Protein AF-A0A7W3PGC1-F1 (afdb_monomer)

Structure (mmCIF, N/CA/C/O backbone):
data_AF-A0A7W3PGC1-F1
#
_entry.id   AF-A0A7W3PGC1-F1
#
loop_
_atom_site.group_PDB
_atom_site.id
_atom_site.type_symbol
_atom_site.label_atom_id
_atom_site.label_alt_id
_atom_site.label_comp_id
_atom_site.label_asym_id
_atom_site.label_entity_id
_atom_site.label_seq_id
_atom_site.pdbx_PDB_ins_code
_atom_site.Cartn_x
_atom_site.Cartn_y
_atom_site.Cartn_z
_atom_site.occupancy
_atom_site.B_iso_or_equiv
_atom_site.auth_seq_id
_atom_site.auth_comp_id
_atom_site.auth_asym_id
_atom_site.auth_atom_id
_atom_site.pdbx_PDB_model_num
ATOM 1 N N . MET A 1 1 ? -24.694 11.959 15.355 1.00 67.69 1 MET A N 1
ATOM 2 C CA . MET A 1 1 ? -24.054 10.871 14.579 1.00 67.69 1 MET A CA 1
ATOM 3 C C . MET A 1 1 ? -23.770 9.725 15.537 1.00 67.69 1 MET A C 1
ATOM 5 O O . MET A 1 1 ? -23.193 9.996 16.585 1.00 67.69 1 MET A O 1
ATOM 9 N N . SER A 1 2 ? -24.237 8.504 15.260 1.00 86.19 2 SER A N 1
ATOM 10 C CA . SER A 1 2 ? -24.078 7.389 16.209 1.00 86.19 2 SER A CA 1
ATOM 11 C C . SER A 1 2 ? -22.635 6.867 16.229 1.00 86.19 2 SER A C 1
ATOM 13 O O . SER A 1 2 ? -21.882 7.070 15.271 1.00 86.19 2 SER A O 1
ATOM 15 N N . ASN A 1 3 ? -22.239 6.171 17.300 1.00 85.50 3 ASN A N 1
ATOM 16 C CA . ASN A 1 3 ? -20.920 5.532 17.371 1.00 85.50 3 ASN A CA 1
ATOM 17 C C . ASN A 1 3 ? -20.719 4.551 16.197 1.00 85.50 3 ASN A C 1
ATOM 19 O O . ASN A 1 3 ? -19.699 4.570 15.509 1.00 85.50 3 ASN A O 1
ATOM 23 N N . THR A 1 4 ? -21.766 3.788 15.871 1.00 90.69 4 THR A N 1
ATOM 24 C CA . THR A 1 4 ? -21.827 2.876 14.720 1.00 90.69 4 THR A CA 1
ATOM 25 C C . THR A 1 4 ? -21.590 3.583 13.382 1.00 90.69 4 THR A C 1
ATOM 27 O O . THR A 1 4 ? -20.952 3.019 12.490 1.00 90.69 4 THR A O 1
ATOM 30 N N . ASP A 1 5 ? -22.053 4.824 13.217 1.00 92.69 5 ASP A N 1
ATOM 31 C CA . ASP A 1 5 ? -21.814 5.599 11.992 1.00 92.69 5 ASP A CA 1
ATOM 32 C C . ASP A 1 5 ? -20.358 6.057 11.881 1.00 92.69 5 ASP A C 1
ATOM 34 O O . ASP A 1 5 ? -19.770 5.950 10.803 1.00 92.69 5 ASP A O 1
ATOM 38 N N . ARG A 1 6 ? -19.749 6.484 12.997 1.00 90.81 6 ARG A N 1
ATOM 39 C CA . ARG A 1 6 ? -18.322 6.857 13.059 1.00 90.81 6 ARG A CA 1
ATOM 40 C C . ARG A 1 6 ? -17.424 5.681 12.690 1.00 90.81 6 ARG A C 1
ATOM 42 O O . ARG A 1 6 ? -16.520 5.825 11.873 1.00 90.81 6 ARG A O 1
ATOM 49 N N . ILE A 1 7 ? -17.717 4.501 13.232 1.00 94.75 7 ILE A N 1
ATOM 50 C CA . ILE A 1 7 ? -17.002 3.260 12.915 1.00 94.75 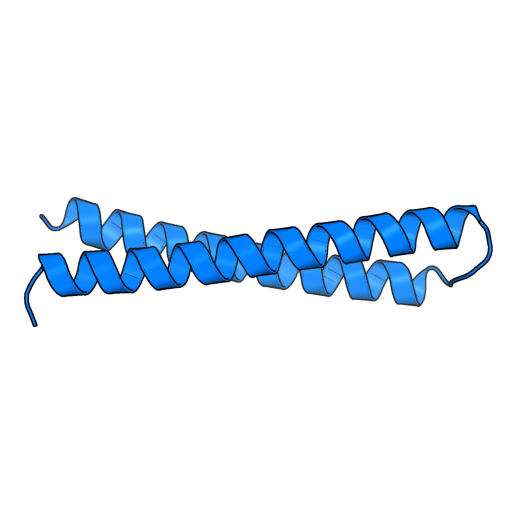7 ILE A CA 1
ATOM 51 C C . ILE A 1 7 ? -17.126 2.915 11.430 1.00 94.75 7 ILE A C 1
ATOM 53 O O . ILE A 1 7 ? -16.123 2.617 10.787 1.00 94.75 7 ILE A O 1
ATOM 57 N N . ARG A 1 8 ? -18.343 2.957 10.867 1.00 95.56 8 ARG A N 1
ATOM 58 C CA . ARG A 1 8 ? -18.562 2.659 9.441 1.00 95.56 8 ARG A CA 1
ATOM 59 C C . ARG A 1 8 ? -17.849 3.658 8.534 1.00 95.56 8 ARG A C 1
ATOM 61 O O . ARG A 1 8 ? -17.340 3.279 7.483 1.00 95.56 8 ARG A O 1
ATOM 68 N N . GLN A 1 9 ? -17.804 4.929 8.922 1.00 95.06 9 GLN A N 1
ATOM 69 C CA . GLN A 1 9 ? -17.044 5.947 8.203 1.00 95.06 9 GLN A CA 1
ATOM 70 C C . GLN A 1 9 ? -15.537 5.665 8.253 1.00 95.06 9 GLN A C 1
ATOM 72 O O . GLN A 1 9 ? -14.900 5.651 7.202 1.00 95.06 9 GLN A O 1
ATOM 77 N N . ALA A 1 10 ? -14.987 5.379 9.436 1.00 95.00 10 ALA A N 1
ATOM 78 C CA . ALA A 1 10 ? -13.570 5.063 9.600 1.00 95.00 10 ALA A CA 1
ATOM 79 C C . ALA A 1 10 ? -13.168 3.780 8.851 1.00 95.00 10 ALA A C 1
ATOM 81 O O . ALA A 1 10 ? -12.109 3.739 8.232 1.00 95.00 10 ALA A O 1
ATOM 82 N N . GLN A 1 11 ? -14.039 2.764 8.831 1.00 97.56 11 GLN A N 1
ATOM 83 C CA . GLN A 1 11 ? -13.807 1.531 8.076 1.00 97.56 11 GLN A CA 1
ATOM 84 C C . GLN A 1 11 ? -13.706 1.820 6.576 1.00 97.56 11 GLN A C 1
ATOM 86 O O . GLN A 1 11 ? -12.736 1.420 5.947 1.00 97.56 11 GLN A O 1
ATOM 91 N N . ARG A 1 12 ? -14.644 2.596 6.016 1.00 97.50 12 ARG A N 1
ATOM 92 C CA . ARG A 1 12 ? -14.596 2.986 4.597 1.00 97.50 12 ARG A CA 1
ATOM 93 C C . ARG A 1 12 ? -13.344 3.787 4.249 1.00 97.50 12 ARG A C 1
ATOM 95 O O . ARG A 1 12 ? -12.773 3.572 3.185 1.00 97.50 12 ARG A O 1
ATOM 102 N N . ALA A 1 13 ? -12.921 4.695 5.127 1.00 97.00 13 ALA A N 1
ATOM 103 C CA . ALA A 1 13 ? -11.692 5.459 4.929 1.00 97.00 13 ALA A CA 1
ATOM 104 C C . ALA A 1 13 ? -10.457 4.543 4.908 1.00 97.00 13 ALA A C 1
ATOM 106 O O . ALA A 1 13 ? -9.612 4.672 4.023 1.00 97.00 13 ALA A O 1
ATOM 107 N N . TYR A 1 14 ? -10.386 3.581 5.834 1.00 98.19 14 TYR A N 1
ATOM 108 C CA . TYR A 1 14 ? -9.331 2.572 5.844 1.00 98.19 14 TYR A CA 1
ATOM 109 C C . TYR A 1 14 ? -9.346 1.712 4.575 1.00 98.19 14 TYR A C 1
ATOM 111 O O . TYR A 1 14 ? -8.306 1.563 3.940 1.00 98.19 14 TYR A O 1
ATOM 119 N N . ASP A 1 15 ? -10.510 1.211 4.157 1.00 98.38 15 ASP A N 1
ATOM 120 C CA . ASP A 1 15 ? -10.635 0.357 2.970 1.00 98.38 15 ASP A CA 1
ATOM 121 C C . ASP A 1 15 ? -10.181 1.091 1.695 1.00 98.38 15 ASP A C 1
ATOM 123 O O . ASP A 1 15 ? -9.464 0.530 0.864 1.00 98.38 15 ASP A O 1
ATOM 127 N N . GLN A 1 16 ? -10.540 2.373 1.557 1.00 98.06 16 GLN A N 1
ATOM 128 C CA . GLN A 1 16 ? -10.094 3.216 0.444 1.00 98.06 16 GLN A CA 1
ATOM 129 C C . GLN A 1 16 ? -8.577 3.438 0.464 1.00 98.06 16 GLN A C 1
ATOM 131 O O . GLN A 1 16 ? -7.919 3.295 -0.570 1.00 98.06 16 GLN A O 1
ATOM 136 N N . ALA A 1 17 ? -8.009 3.753 1.630 1.00 97.56 17 ALA A N 1
ATOM 137 C CA . ALA A 1 17 ? -6.572 3.958 1.774 1.00 97.56 17 ALA A CA 1
ATOM 138 C C . ALA A 1 17 ? -5.779 2.665 1.511 1.00 97.56 17 ALA A C 1
ATOM 140 O O . ALA A 1 17 ? -4.760 2.693 0.822 1.00 97.56 17 ALA A O 1
ATOM 141 N N . ALA A 1 18 ? -6.285 1.519 1.972 1.00 98.06 18 ALA A N 1
ATOM 142 C CA . ALA A 1 18 ? -5.691 0.211 1.721 1.00 98.06 18 ALA A CA 1
ATOM 143 C C . ALA A 1 18 ? -5.726 -0.163 0.232 1.00 98.06 18 ALA A C 1
ATOM 145 O O . ALA A 1 18 ? -4.721 -0.615 -0.322 1.00 98.06 18 ALA A O 1
ATOM 146 N N . ALA A 1 19 ? -6.849 0.080 -0.452 1.00 98.38 19 ALA A N 1
ATOM 147 C CA . ALA A 1 19 ? -6.953 -0.135 -1.894 1.00 98.38 19 ALA A CA 1
ATOM 148 C C . ALA A 1 19 ? -5.959 0.744 -2.673 1.00 98.38 19 ALA A C 1
ATOM 150 O O . ALA A 1 19 ? -5.264 0.249 -3.563 1.00 98.38 19 ALA A O 1
ATOM 151 N N . ARG A 1 20 ? -5.839 2.025 -2.295 1.00 98.06 20 ARG A N 1
ATOM 152 C CA . ARG A 1 20 ? -4.884 2.972 -2.889 1.00 98.06 20 ARG A CA 1
ATOM 153 C C . ARG A 1 20 ? -3.436 2.532 -2.675 1.00 98.06 20 ARG A C 1
ATOM 155 O O . ARG A 1 20 ? -2.657 2.560 -3.623 1.00 98.06 20 ARG A O 1
ATOM 162 N N . SER A 1 21 ? -3.094 2.094 -1.466 1.00 97.94 21 SER A N 1
ATOM 163 C CA . SER A 1 21 ? -1.751 1.605 -1.150 1.00 97.94 21 SER A CA 1
ATOM 164 C C . SER A 1 21 ? -1.390 0.358 -1.955 1.00 97.94 21 SER A C 1
ATOM 166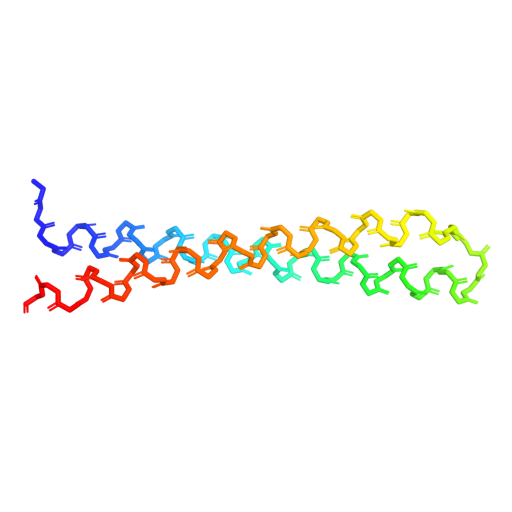 O O . SER A 1 21 ? -0.321 0.299 -2.561 1.00 97.94 21 SER A O 1
ATOM 168 N N . LYS A 1 22 ? -2.325 -0.589 -2.093 1.00 98.44 22 LYS A N 1
ATOM 169 C CA . LYS A 1 22 ? -2.138 -1.780 -2.933 1.00 98.44 22 LYS A CA 1
ATOM 170 C C . LYS A 1 22 ? -1.951 -1.437 -4.416 1.00 98.44 22 LYS A C 1
ATOM 172 O O . LYS A 1 22 ? -1.194 -2.111 -5.110 1.00 98.44 22 LYS A O 1
ATOM 177 N N . GLU A 1 23 ? -2.675 -0.441 -4.921 1.00 98.44 23 GLU A N 1
ATOM 178 C CA . GLU A 1 23 ? -2.535 0.055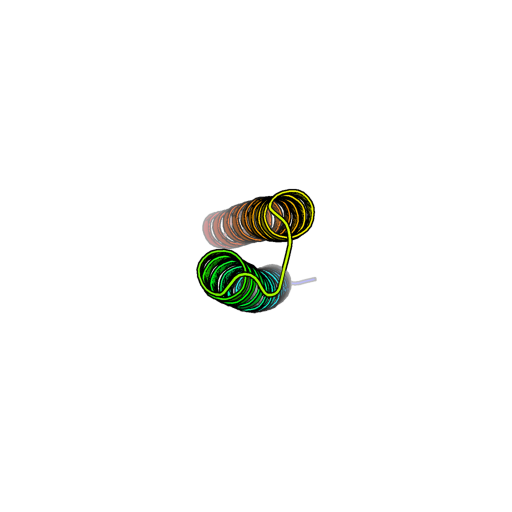 -6.297 1.00 98.44 23 GLU A CA 1
ATOM 179 C C . GLU A 1 23 ? -1.137 0.640 -6.532 1.00 98.44 23 GLU A C 1
ATOM 181 O O . GLU A 1 23 ? -0.468 0.283 -7.500 1.00 98.44 23 GLU A O 1
ATOM 186 N N . LEU A 1 24 ? -0.678 1.501 -5.620 1.00 98.25 24 LEU A N 1
ATOM 187 C CA . LEU A 1 24 ? 0.616 2.174 -5.730 1.00 98.25 24 LEU A CA 1
ATOM 188 C C . LEU A 1 24 ? 1.795 1.218 -5.531 1.00 98.25 24 LEU A C 1
ATOM 190 O O . LEU A 1 24 ? 2.784 1.352 -6.244 1.00 98.25 24 LEU A O 1
ATOM 194 N N . GLY A 1 25 ? 1.661 0.206 -4.669 1.00 98.38 25 GLY A N 1
ATOM 195 C CA . GLY A 1 25 ? 2.643 -0.878 -4.562 1.00 98.38 25 GLY A CA 1
ATOM 196 C C . GLY A 1 25 ? 2.829 -1.602 -5.898 1.00 98.38 25 GLY A C 1
ATOM 197 O O . GLY A 1 25 ? 3.941 -1.699 -6.400 1.00 98.38 25 GLY A O 1
ATOM 198 N N . ARG A 1 26 ? 1.728 -1.969 -6.573 1.00 98.50 26 ARG A N 1
ATOM 199 C CA . ARG A 1 26 ? 1.791 -2.571 -7.919 1.00 98.50 26 ARG A CA 1
ATOM 200 C C . ARG A 1 26 ? 2.417 -1.644 -8.966 1.00 98.50 26 ARG A C 1
ATOM 202 O O . ARG A 1 26 ? 3.025 -2.129 -9.915 1.00 98.50 26 ARG A O 1
ATOM 209 N N . ILE A 1 27 ? 2.223 -0.329 -8.855 1.00 98.19 27 ILE A N 1
ATOM 210 C CA . ILE A 1 27 ? 2.851 0.649 -9.759 1.00 98.19 27 ILE A CA 1
ATOM 211 C C . ILE A 1 27 ? 4.361 0.699 -9.524 1.00 98.19 27 ILE A C 1
ATOM 213 O O . ILE A 1 27 ? 5.111 0.715 -10.498 1.00 98.19 27 ILE A O 1
ATOM 217 N N . HIS A 1 28 ? 4.793 0.695 -8.263 1.00 97.94 28 HIS A N 1
ATOM 218 C CA . HIS A 1 28 ? 6.203 0.618 -7.904 1.00 97.94 28 HIS A CA 1
ATOM 219 C C . HIS A 1 28 ? 6.848 -0.667 -8.439 1.00 97.94 28 HIS A C 1
ATOM 221 O O . HIS A 1 28 ? 7.841 -0.571 -9.153 1.00 97.94 28 HIS A O 1
ATOM 227 N N . ASP A 1 29 ? 6.237 -1.832 -8.207 1.00 98.31 29 ASP A N 1
ATOM 228 C CA . ASP A 1 29 ? 6.773 -3.122 -8.667 1.00 98.31 29 ASP A CA 1
ATOM 229 C C . ASP A 1 29 ? 6.943 -3.149 -10.195 1.00 98.31 29 ASP A C 1
ATOM 231 O O . ASP A 1 29 ? 8.004 -3.487 -10.711 1.00 98.31 29 ASP A O 1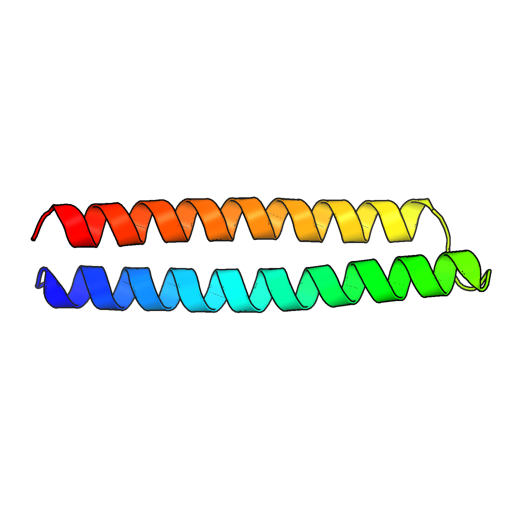
ATOM 235 N N . ARG A 1 30 ? 5.938 -2.673 -10.946 1.00 98.19 30 ARG A N 1
ATOM 236 C CA . ARG A 1 30 ? 6.047 -2.555 -12.412 1.00 98.19 30 ARG A CA 1
ATOM 237 C C . ARG A 1 30 ? 7.127 -1.568 -12.851 1.00 98.19 30 ARG A C 1
ATOM 239 O O . ARG A 1 30 ? 7.704 -1.738 -13.924 1.00 98.19 30 ARG A O 1
ATOM 246 N N . ALA A 1 31 ? 7.337 -0.491 -12.095 1.00 97.75 31 ALA A N 1
ATOM 247 C CA . ALA A 1 31 ? 8.385 0.474 -12.396 1.00 97.75 31 ALA A CA 1
ATOM 248 C C . ALA A 1 31 ? 9.772 -0.145 -12.167 1.00 97.75 31 ALA A C 1
ATOM 250 O O . ALA A 1 31 ? 10.665 0.087 -12.979 1.00 97.75 31 ALA A O 1
ATOM 251 N N . ASP A 1 32 ? 9.931 -0.959 -11.125 1.00 97.88 32 ASP A N 1
ATOM 252 C CA . ASP A 1 32 ? 11.165 -1.688 -10.828 1.00 97.88 32 ASP A CA 1
ATOM 253 C C . ASP A 1 32 ? 11.471 -2.764 -11.890 1.00 97.88 32 ASP A C 1
ATOM 255 O O . ASP A 1 32 ? 12.570 -2.802 -12.453 1.00 97.88 32 ASP A O 1
ATOM 259 N N . ASP A 1 33 ? 10.459 -3.533 -12.306 1.00 98.38 33 ASP A N 1
ATOM 260 C CA . ASP A 1 33 ? 10.562 -4.468 -13.435 1.00 98.38 33 ASP A CA 1
ATOM 261 C C . ASP A 1 33 ? 10.977 -3.742 -14.727 1.00 98.38 33 ASP A C 1
ATOM 263 O O . ASP A 1 33 ? 11.849 -4.188 -15.482 1.00 98.38 33 ASP A O 1
ATOM 267 N N . ALA A 1 34 ? 10.371 -2.579 -14.990 1.00 98.00 34 ALA A N 1
ATOM 268 C CA . ALA A 1 34 ? 10.716 -1.755 -16.142 1.00 98.00 34 ALA A CA 1
ATOM 269 C C . ALA A 1 34 ? 12.142 -1.194 -16.051 1.00 98.00 34 ALA A C 1
ATOM 271 O O . ALA A 1 34 ? 12.760 -0.975 -17.095 1.00 98.00 34 ALA A O 1
ATOM 272 N N . LEU A 1 35 ? 12.671 -0.955 -14.847 1.00 97.94 35 LEU A N 1
ATOM 273 C CA . LEU A 1 35 ? 14.041 -0.479 -14.650 1.00 97.94 35 LEU A CA 1
ATOM 274 C C . LEU A 1 35 ? 15.030 -1.591 -14.976 1.00 97.94 35 LEU A C 1
ATOM 276 O O . LEU A 1 35 ? 15.955 -1.364 -15.753 1.00 97.94 35 LEU A O 1
ATOM 280 N N . THR A 1 36 ? 14.770 -2.800 -14.477 1.00 97.31 36 THR A N 1
ATOM 281 C CA . THR A 1 36 ? 15.545 -4.007 -14.802 1.00 97.31 36 THR A CA 1
ATOM 282 C C . THR A 1 36 ? 15.565 -4.276 -16.307 1.00 97.31 36 THR A C 1
ATOM 284 O O . THR A 1 36 ? 16.595 -4.635 -16.872 1.00 97.31 36 THR A O 1
ATOM 287 N N . ALA A 1 37 ? 14.444 -4.030 -16.988 1.00 97.94 37 ALA A N 1
ATOM 288 C CA . ALA A 1 37 ? 14.332 -4.169 -18.438 1.00 97.94 37 ALA A CA 1
ATOM 289 C C . ALA A 1 37 ? 14.924 -2.991 -19.247 1.00 97.94 37 ALA A C 1
ATOM 291 O O . ALA A 1 37 ? 14.815 -2.995 -20.474 1.00 97.94 37 ALA A O 1
ATOM 292 N N . GLY A 1 38 ? 15.483 -1.958 -18.601 1.00 97.56 38 GLY A N 1
ATOM 293 C CA . GLY A 1 38 ? 16.034 -0.768 -19.267 1.00 97.56 38 GLY A CA 1
ATOM 294 C C . GLY A 1 38 ? 14.989 0.158 -19.909 1.00 97.56 38 GLY A C 1
ATOM 295 O O . GLY A 1 38 ? 15.318 0.945 -20.793 1.00 97.56 38 GLY A O 1
ATOM 296 N N . LYS A 1 39 ? 13.717 0.067 -19.498 1.00 97.81 39 LYS A N 1
ATOM 297 C CA . LYS A 1 39 ? 12.570 0.805 -20.070 1.00 97.81 39 LYS A CA 1
ATOM 298 C C . LYS A 1 39 ? 12.164 2.045 -19.266 1.00 97.81 39 LYS A C 1
ATOM 300 O O . LYS A 1 39 ? 11.284 2.794 -19.689 1.00 97.81 39 LYS A O 1
ATOM 305 N N . THR A 1 40 ? 12.764 2.269 -18.099 1.00 97.56 40 THR A N 1
ATOM 306 C CA . THR A 1 40 ? 12.530 3.453 -17.258 1.00 97.56 40 THR A CA 1
ATOM 307 C C . THR A 1 40 ? 13.820 3.881 -16.551 1.00 97.56 40 THR A C 1
ATOM 309 O O . THR A 1 40 ? 14.874 3.291 -16.768 1.00 97.56 40 THR A O 1
ATOM 312 N N . SER A 1 41 ? 13.755 4.927 -15.726 1.00 97.94 41 SER A N 1
ATOM 313 C CA . SER A 1 41 ? 14.892 5.447 -14.961 1.00 97.94 41 SER A CA 1
ATOM 314 C C . SER A 1 41 ? 14.713 5.257 -13.456 1.00 97.94 41 SER A C 1
ATOM 316 O O . SER A 1 41 ? 13.586 5.251 -12.955 1.00 97.94 41 SER A O 1
ATOM 318 N N . GLN A 1 42 ? 15.828 5.194 -12.719 1.00 97.75 42 GLN A N 1
ATOM 319 C CA . GLN A 1 42 ? 15.820 5.136 -11.250 1.00 97.75 42 GLN A CA 1
ATOM 320 C C . GLN A 1 42 ? 15.002 6.272 -10.621 1.00 97.75 42 GLN A C 1
ATOM 322 O O . GLN A 1 42 ? 14.281 6.041 -9.660 1.00 97.75 42 GLN A O 1
ATOM 327 N N . VAL A 1 43 ? 15.038 7.482 -11.196 1.00 98.06 43 VAL A N 1
ATOM 328 C CA . VAL A 1 43 ? 14.254 8.631 -10.704 1.00 98.06 43 VAL A CA 1
ATOM 329 C C . VAL A 1 43 ? 12.747 8.346 -10.737 1.00 98.06 43 VAL A C 1
ATOM 331 O O . VAL A 1 43 ? 12.030 8.702 -9.803 1.00 98.06 43 VAL A O 1
ATOM 334 N N . LYS A 1 44 ? 12.250 7.680 -11.788 1.00 97.06 44 LYS A N 1
ATOM 335 C CA . LYS A 1 44 ? 10.829 7.318 -11.901 1.00 97.06 44 LYS A CA 1
ATOM 336 C C . LYS A 1 44 ? 10.438 6.218 -10.914 1.00 97.06 44 LYS A C 1
ATOM 338 O O . LYS A 1 44 ? 9.367 6.314 -10.320 1.00 97.06 44 LYS A O 1
ATOM 343 N N . VAL A 1 45 ? 11.300 5.218 -10.712 1.00 98.19 45 VAL A N 1
ATOM 344 C CA . VAL A 1 45 ? 11.081 4.164 -9.702 1.00 98.19 45 VAL A CA 1
ATOM 345 C C . VAL A 1 45 ? 11.048 4.767 -8.303 1.00 98.19 45 VAL A C 1
ATOM 347 O O . VAL A 1 45 ? 10.105 4.531 -7.553 1.00 98.19 45 VAL A O 1
ATOM 350 N N . TRP A 1 46 ? 12.007 5.639 -7.989 1.00 98.31 46 TRP A N 1
ATOM 351 C CA . TRP A 1 46 ? 12.060 6.332 -6.707 1.00 98.31 46 TRP A CA 1
ATOM 352 C C . TRP A 1 46 ? 10.801 7.157 -6.441 1.00 98.31 46 TRP A C 1
ATOM 354 O O . TRP A 1 46 ? 10.245 7.111 -5.346 1.00 98.31 46 TRP A O 1
ATOM 364 N N . LYS A 1 47 ? 10.290 7.867 -7.453 1.00 98.31 47 LYS A N 1
ATOM 365 C CA . LYS A 1 47 ? 9.035 8.611 -7.312 1.00 98.31 47 LYS A CA 1
ATOM 366 C C . LYS A 1 47 ? 7.845 7.688 -7.030 1.00 98.31 47 LYS A C 1
ATOM 368 O O . LYS A 1 47 ? 7.039 8.005 -6.158 1.00 98.31 47 LYS A O 1
ATOM 373 N N . ALA A 1 48 ? 7.748 6.554 -7.727 1.00 98.06 48 ALA A N 1
ATOM 374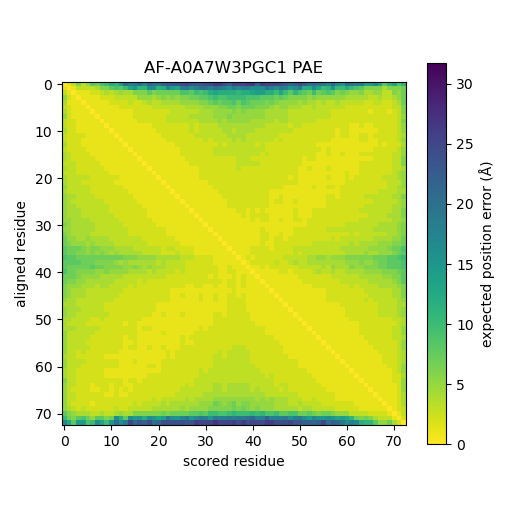 C CA . ALA A 1 48 ? 6.698 5.563 -7.487 1.00 98.06 48 ALA A CA 1
ATOM 375 C C . ALA A 1 48 ? 6.792 4.960 -6.075 1.00 98.06 48 ALA A C 1
ATOM 377 O O . ALA A 1 48 ? 5.769 4.772 -5.417 1.00 98.06 48 ALA A O 1
ATOM 378 N N . TRP A 1 49 ? 8.011 4.722 -5.585 1.00 98.38 49 TRP A N 1
ATOM 379 C CA . TRP A 1 49 ? 8.259 4.270 -4.219 1.00 98.38 49 TRP A CA 1
ATOM 380 C C . TRP A 1 49 ? 7.807 5.303 -3.183 1.00 98.38 49 TRP A C 1
ATOM 382 O O . TRP A 1 49 ? 7.087 4.962 -2.248 1.00 98.38 49 TRP A O 1
ATOM 392 N N . GLN A 1 50 ? 8.156 6.578 -3.375 1.00 98.50 50 GLN A N 1
ATOM 393 C CA . GLN A 1 50 ? 7.709 7.664 -2.498 1.00 98.50 50 GLN A CA 1
ATOM 394 C C . GLN A 1 50 ? 6.180 7.781 -2.458 1.00 98.50 50 GLN A C 1
ATOM 396 O O . GLN A 1 50 ? 5.606 7.928 -1.380 1.00 98.50 50 GLN A O 1
ATOM 401 N N . ASP A 1 51 ? 5.512 7.675 -3.610 1.00 98.38 51 ASP A N 1
ATOM 402 C CA . ASP A 1 51 ? 4.047 7.708 -3.676 1.00 98.38 51 ASP A CA 1
ATOM 403 C C . ASP A 1 51 ? 3.418 6.513 -2.951 1.00 98.38 51 ASP A C 1
ATOM 405 O O . ASP A 1 51 ? 2.427 6.665 -2.230 1.00 98.38 51 ASP A O 1
ATOM 409 N N . PHE A 1 52 ? 4.014 5.326 -3.092 1.00 98.44 52 PHE A N 1
ATOM 410 C CA . PHE A 1 52 ? 3.610 4.150 -2.334 1.00 98.44 52 PHE A CA 1
ATOM 411 C C . PHE A 1 52 ? 3.776 4.368 -0.824 1.00 98.44 52 PHE A C 1
ATOM 413 O O . PHE A 1 52 ? 2.809 4.170 -0.087 1.00 98.44 52 PHE A O 1
ATOM 420 N N . LEU A 1 53 ? 4.930 4.847 -0.355 1.00 98.44 53 LEU A N 1
ATOM 421 C CA . LEU A 1 53 ? 5.152 5.112 1.070 1.00 98.44 53 LEU A CA 1
ATOM 422 C C . LEU A 1 53 ? 4.159 6.124 1.644 1.00 98.44 53 LEU A C 1
ATOM 424 O O . LEU A 1 53 ? 3.531 5.845 2.664 1.00 98.44 53 LEU A O 1
ATOM 428 N N . ALA A 1 54 ? 3.935 7.244 0.954 1.00 98.12 54 ALA A N 1
ATOM 429 C CA . ALA A 1 54 ? 2.954 8.241 1.378 1.00 98.12 54 ALA A CA 1
ATOM 430 C C . ALA A 1 54 ? 1.546 7.630 1.514 1.00 98.12 54 ALA A C 1
ATOM 432 O O . ALA A 1 54 ? 0.796 7.938 2.440 1.00 98.12 54 ALA A O 1
ATOM 433 N N . SER A 1 55 ? 1.176 6.706 0.622 1.00 98.19 55 SER A N 1
ATOM 434 C CA . SER A 1 55 ? -0.110 6.010 0.723 1.00 98.19 55 SER A CA 1
ATOM 435 C C . SER A 1 55 ? -0.188 5.021 1.893 1.00 98.19 55 SER A C 1
ATOM 437 O O . SER A 1 55 ? -1.258 4.865 2.485 1.00 98.19 55 SER A O 1
ATOM 439 N N . VAL A 1 56 ? 0.929 4.379 2.254 1.00 98.19 56 VAL A N 1
ATOM 440 C CA . VAL A 1 56 ? 1.021 3.492 3.424 1.00 98.19 56 VAL A CA 1
ATOM 441 C C . VAL A 1 56 ? 0.844 4.294 4.713 1.00 98.19 56 VAL A C 1
ATOM 443 O O . VAL A 1 56 ? 0.122 3.853 5.606 1.00 98.19 56 VAL A O 1
ATOM 446 N N . GLU A 1 57 ? 1.424 5.492 4.802 1.00 98.19 57 GLU A N 1
ATOM 447 C CA . GLU A 1 57 ? 1.234 6.391 5.948 1.00 98.19 57 GLU A CA 1
ATOM 448 C C . GLU A 1 57 ? -0.241 6.765 6.137 1.00 98.19 57 GLU A C 1
ATOM 450 O O . GLU A 1 57 ? -0.781 6.632 7.239 1.00 98.19 57 GLU A O 1
ATOM 455 N N . VAL A 1 58 ? -0.931 7.139 5.054 1.00 97.81 58 VAL A N 1
ATOM 456 C CA . VAL A 1 58 ? -2.372 7.442 5.085 1.00 97.81 58 VAL A CA 1
ATOM 457 C C . VAL A 1 58 ? -3.192 6.218 5.504 1.00 97.81 58 VAL A C 1
ATOM 459 O O . VAL A 1 58 ? -4.101 6.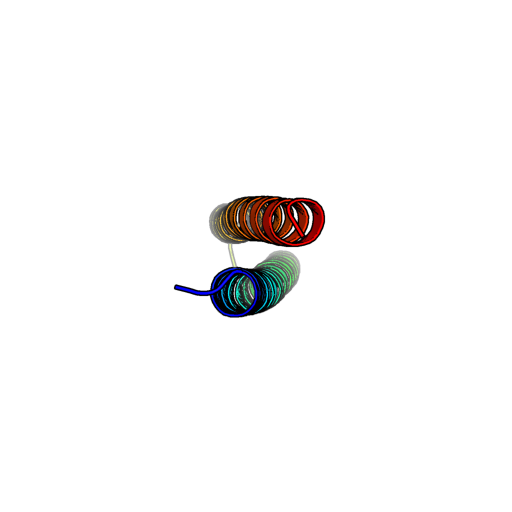336 6.328 1.00 97.81 58 VAL A O 1
ATOM 462 N N . MET A 1 59 ? -2.868 5.031 4.984 1.00 98.25 59 MET A N 1
ATOM 463 C CA . MET A 1 59 ? -3.530 3.782 5.376 1.00 98.25 59 MET A CA 1
ATOM 464 C C . MET A 1 59 ? -3.345 3.484 6.868 1.00 98.25 59 MET A C 1
ATOM 466 O O . MET A 1 59 ? -4.311 3.127 7.545 1.00 98.25 59 MET A O 1
ATOM 470 N N . ASN A 1 60 ? -2.135 3.662 7.399 1.00 98.00 60 ASN A N 1
ATOM 471 C CA . ASN A 1 60 ? -1.839 3.441 8.813 1.00 98.00 60 ASN A CA 1
ATOM 472 C C . ASN A 1 60 ? -2.558 4.455 9.713 1.00 98.00 60 ASN A C 1
ATOM 474 O O . ASN A 1 60 ? -3.112 4.074 10.746 1.00 98.00 60 ASN A O 1
ATOM 478 N N . ALA A 1 61 ? -2.631 5.723 9.300 1.00 97.38 61 ALA A N 1
ATOM 479 C CA . ALA A 1 61 ? -3.410 6.739 10.001 1.00 97.38 61 ALA A CA 1
ATOM 480 C C . ALA A 1 61 ? -4.910 6.390 10.019 1.00 97.38 61 ALA A C 1
ATOM 482 O O . ALA A 1 61 ? -5.546 6.432 11.074 1.00 97.38 61 ALA A O 1
ATOM 483 N N . ALA A 1 62 ? -5.468 5.964 8.879 1.00 97.38 62 ALA A N 1
ATOM 484 C CA . ALA A 1 62 ? -6.861 5.530 8.784 1.00 97.38 62 ALA A CA 1
ATOM 485 C C . ALA A 1 62 ? -7.139 4.285 9.644 1.00 97.38 62 ALA A C 1
ATOM 487 O O . ALA A 1 62 ? -8.182 4.202 10.296 1.00 97.38 62 ALA A O 1
ATOM 488 N N . LYS A 1 63 ? -6.188 3.345 9.706 1.00 97.62 63 LYS A N 1
ATOM 489 C CA . LYS A 1 63 ? -6.263 2.173 10.583 1.00 97.62 63 LYS A CA 1
ATOM 490 C C . LYS A 1 63 ? -6.290 2.570 12.057 1.00 97.62 63 LYS A C 1
ATOM 492 O O . LYS A 1 63 ? -7.153 2.100 12.789 1.00 97.62 63 LYS A O 1
ATOM 497 N N . SER A 1 64 ? -5.392 3.461 12.474 1.00 96.81 64 SER A N 1
ATOM 498 C CA . SER A 1 64 ? -5.355 3.969 13.849 1.00 96.81 64 SER A CA 1
ATOM 499 C C . SER A 1 64 ? -6.670 4.659 14.227 1.00 96.81 64 SER A C 1
ATOM 501 O O . SER A 1 64 ? -7.241 4.374 15.279 1.00 96.81 64 SER A O 1
ATOM 503 N N . ALA A 1 65 ? -7.219 5.494 13.338 1.00 94.38 65 ALA A N 1
ATOM 504 C CA . ALA A 1 65 ? -8.509 6.150 13.553 1.00 94.38 65 ALA A CA 1
ATOM 505 C C . ALA A 1 65 ? -9.671 5.147 13.664 1.00 94.38 65 ALA A C 1
ATOM 507 O O . ALA A 1 65 ? -10.552 5.299 14.513 1.00 94.38 65 ALA A O 1
ATOM 508 N N . LEU A 1 66 ? -9.669 4.104 12.828 1.00 96.06 66 LEU A N 1
ATOM 509 C CA . LEU A 1 66 ? -10.631 3.012 12.916 1.00 96.06 66 LEU A CA 1
ATOM 510 C C . LEU A 1 66 ? -10.525 2.297 14.261 1.00 96.06 66 LEU A C 1
ATOM 512 O O . LEU A 1 66 ? -11.546 2.135 14.923 1.00 96.06 66 LEU A O 1
ATOM 516 N N . ASP A 1 67 ? -9.321 1.907 14.674 1.00 95.62 67 ASP A N 1
ATOM 517 C CA . ASP A 1 67 ? -9.081 1.169 15.915 1.00 95.62 67 ASP A CA 1
ATOM 518 C C . ASP A 1 67 ? -9.495 2.005 17.147 1.00 95.62 67 ASP A C 1
ATOM 520 O O . ASP A 1 67 ? -10.191 1.492 18.025 1.00 95.62 67 ASP A O 1
ATOM 524 N N . GLN A 1 68 ? -9.231 3.318 17.156 1.00 93.25 68 GLN A N 1
ATOM 525 C CA . GLN A 1 68 ? -9.744 4.248 18.177 1.00 93.25 68 GLN A CA 1
ATOM 526 C C . GLN A 1 68 ? -11.278 4.315 18.197 1.00 93.25 68 GLN A C 1
ATOM 528 O O . GLN A 1 68 ? -11.894 4.250 19.262 1.00 93.25 68 GLN A O 1
ATOM 533 N N . ALA A 1 69 ? -11.918 4.387 17.026 1.00 92.00 69 ALA A N 1
ATOM 534 C CA . ALA A 1 69 ? -13.376 4.346 16.925 1.00 92.00 69 ALA A CA 1
ATOM 535 C C . ALA A 1 69 ? -13.957 2.991 17.373 1.00 92.00 69 ALA A C 1
ATOM 537 O O . ALA A 1 69 ? -15.123 2.922 17.761 1.00 92.00 69 ALA A O 1
ATOM 538 N N . LYS A 1 70 ? -13.176 1.899 17.322 1.00 91.62 70 LYS A N 1
ATOM 539 C CA . LYS A 1 70 ? -13.588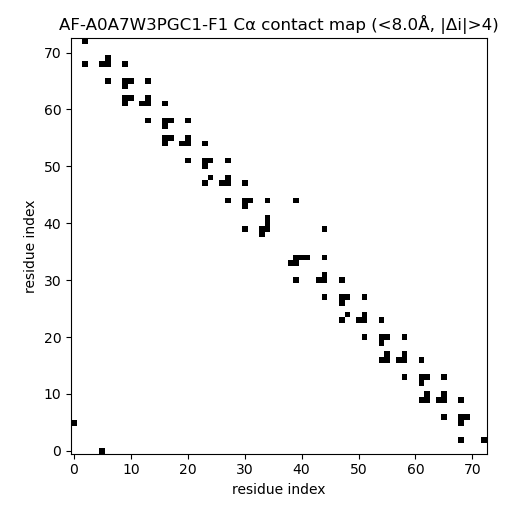 0.602 17.877 1.00 91.62 70 LYS A CA 1
ATOM 540 C C . LYS A 1 70 ? -13.421 0.518 19.391 1.00 91.6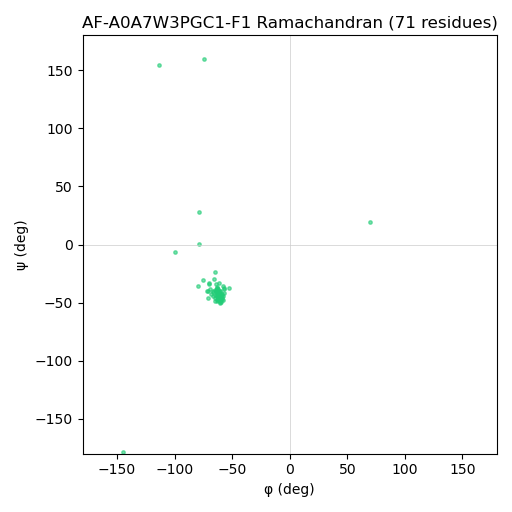2 70 LYS A C 1
ATOM 542 O O . LYS A 1 70 ? -14.252 -0.121 20.020 1.00 91.6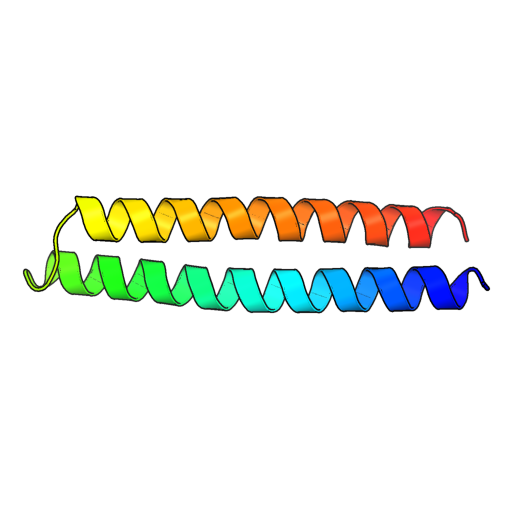2 70 LYS A O 1
ATOM 547 N N . ALA A 1 71 ? -12.377 1.134 19.939 1.00 89.50 71 ALA A N 1
ATOM 548 C CA . ALA A 1 71 ? -12.062 1.095 21.364 1.00 89.50 71 ALA A CA 1
ATOM 549 C C . ALA A 1 71 ? -12.975 1.993 22.215 1.00 89.50 71 ALA A C 1
ATOM 551 O O . ALA A 1 71 ? -13.260 1.657 23.355 1.00 89.50 71 ALA A O 1
ATOM 552 N N . GLY A 1 72 ? -13.474 3.106 21.665 1.00 77.12 72 GLY A N 1
ATOM 553 C CA . GLY A 1 72 ? -14.484 3.954 22.317 1.00 77.12 72 GLY A CA 1
ATOM 554 C C . GLY A 1 72 ? -15.921 3.418 22.216 1.00 77.12 72 GLY A C 1
ATOM 555 O O . GLY A 1 72 ? -16.854 4.219 22.123 1.00 77.12 72 GLY A O 1
ATOM 556 N N . ARG A 1 73 ? -16.099 2.096 22.111 1.00 57.84 73 ARG A N 1
ATOM 557 C CA . ARG A 1 73 ? -17.401 1.412 22.074 1.00 57.84 73 ARG A CA 1
ATOM 558 C C . ARG A 1 73 ? -17.809 0.910 23.441 1.00 57.84 73 ARG A C 1
ATOM 560 O O . ARG A 1 73 ? -16.917 0.428 24.166 1.00 57.84 73 ARG A O 1
#

Foldseek 3Di:
DDLVVQLVVLVVQLVVLVVQLVVLVVVLVVQVVCVVVVNHDPVVSVVSVVSSVVSVVSNVVSVVSNVVSVVVD

Organism: NCBI:txid88382

pLDDT: mean 95.51, std 6.6, range [57.84, 98.5]

Nearest PDB structures (foldseek):
  2f1m-assembly1_B  TM=9.456E-01  e=8.036E-02  Escherichia coli
  5c21-assembly1_A  TM=9.588E-01  e=2.536E-01  Escherichia coli
  5c22-assembly4_D  TM=6.014E-01  e=6.199E-01  Escherichia coli
  5c22-assembly3_C  TM=5.972E-01  e=8.002E-01  Escherichia coli
  5azs-assembly1_A  TM=7.889E-01  e=9.055E+00  Pseudomonas aeruginosa PAO1

Mean predicted aligned error: 3.18 Å

Solvent-accessible surface area (backbone atoms only — not comparable to full-atom values): 3687 Å² total; per-residue (Å²): 135,54,69,68,53,52,32,54,50,28,45,53,51,22,53,52,29,44,52,50,22,56,52,31,45,54,51,22,53,53,35,48,54,31,37,79,70,69,74,52,51,70,70,59,30,51,50,33,43,54,55,21,51,56,30,44,52,52,22,50,51,28,43,52,53,26,52,51,46,57,66,78,104

Sequence (73 aa):
MSNTDRIRQAQRAYDQAAARSKELGRIHDRADDALTAGKTSQVKVWKAWQDFLASVEVMNAAKSALDQAKAGR

Radius of gyration: 16.42 Å; Cα contacts (8 Å, |Δi|>4): 54; chains: 1; bounding box: 40×15×42 Å

Secondary structure (DSSP, 8-state):
--HHHHHHHHHHHHHHHHHHHHHHHHHHHHHHHHHHTTSS-HHHHHHHHHHHHHHHHHHHHHHHHHHHHHHT-